Protein AF-A0A059P8I4-F1 (afdb_monomer)

Structure (mmCIF, N/CA/C/O backbone):
data_AF-A0A059P8I4-F1
#
_entry.id   AF-A0A059P8I4-F1
#
loop_
_atom_site.group_PDB
_atom_site.id
_atom_site.type_symbol
_atom_site.label_atom_id
_atom_site.label_alt_id
_atom_site.label_comp_id
_atom_site.label_asym_id
_atom_site.label_entity_id
_atom_site.label_seq_id
_atom_site.pdbx_PDB_ins_code
_atom_site.Cartn_x
_atom_site.Cartn_y
_atom_site.Cartn_z
_atom_site.occupancy
_atom_site.B_iso_or_equiv
_atom_site.auth_seq_id
_atom_site.auth_comp_id
_atom_site.auth_asym_id
_atom_site.auth_atom_id
_atom_site.pdbx_PDB_model_num
ATOM 1 N N . ASP A 1 1 ? 6.503 19.124 -7.456 1.00 63.97 1 ASP A N 1
ATOM 2 C CA . ASP A 1 1 ? 6.530 17.749 -6.922 1.00 63.97 1 ASP A CA 1
ATOM 3 C C . ASP A 1 1 ? 6.305 16.752 -8.038 1.00 63.97 1 ASP A C 1
ATOM 5 O O . ASP A 1 1 ? 5.734 17.137 -9.050 1.00 63.97 1 ASP A O 1
ATOM 9 N N . ALA A 1 2 ? 6.814 15.525 -7.897 1.00 81.06 2 ALA A N 1
ATOM 10 C CA . ALA A 1 2 ? 6.615 14.475 -8.901 1.00 81.06 2 ALA A CA 1
ATOM 11 C C . ALA A 1 2 ? 5.160 13.965 -8.890 1.00 81.06 2 ALA A C 1
ATOM 13 O O . ALA A 1 2 ? 4.566 13.782 -9.942 1.00 81.06 2 ALA A O 1
ATOM 14 N N . THR A 1 3 ? 4.574 13.836 -7.697 1.00 91.50 3 THR A N 1
ATOM 15 C CA . THR A 1 3 ? 3.146 13.574 -7.464 1.00 91.50 3 THR A CA 1
ATOM 16 C C . THR A 1 3 ? 2.628 14.673 -6.545 1.00 91.50 3 THR A C 1
ATOM 18 O O . THR A 1 3 ? 3.209 14.904 -5.480 1.00 91.50 3 THR A O 1
ATOM 21 N N . GLU A 1 4 ? 1.559 15.367 -6.931 1.00 93.88 4 GLU A N 1
ATOM 22 C CA . GLU A 1 4 ? 0.970 16.413 -6.089 1.00 93.88 4 GLU A CA 1
ATOM 23 C C . GLU A 1 4 ? 0.456 15.802 -4.774 1.00 93.88 4 GLU A C 1
ATOM 25 O O . GLU A 1 4 ? -0.222 14.779 -4.782 1.00 93.88 4 GLU A O 1
ATOM 30 N N . GLY A 1 5 ? 0.798 16.401 -3.630 1.00 92.00 5 GLY A N 1
ATOM 31 C CA . GLY A 1 5 ? 0.306 15.975 -2.312 1.00 92.00 5 GLY A CA 1
ATOM 32 C C . GLY A 1 5 ? 1.037 14.794 -1.654 1.00 92.00 5 GLY A C 1
ATOM 33 O O . GLY A 1 5 ? 0.846 14.585 -0.459 1.00 92.00 5 GLY A O 1
ATOM 34 N N . LEU A 1 6 ? 1.907 14.070 -2.370 1.00 88.50 6 LEU A N 1
ATOM 35 C CA . LEU A 1 6 ? 2.657 12.920 -1.832 1.00 88.50 6 LEU A CA 1
ATOM 36 C C . LEU A 1 6 ? 3.931 13.328 -1.065 1.00 88.50 6 LEU A C 1
ATOM 38 O O . LEU A 1 6 ? 4.325 12.680 -0.097 1.00 88.50 6 LEU A O 1
ATOM 42 N N . GLY A 1 7 ? 4.591 14.403 -1.503 1.00 86.94 7 GLY A N 1
ATOM 43 C CA . GLY A 1 7 ? 5.859 14.882 -0.948 1.00 86.94 7 GLY A CA 1
ATOM 44 C C . GLY A 1 7 ? 6.818 15.392 -2.024 1.00 86.94 7 GLY A C 1
ATOM 45 O O . GLY A 1 7 ? 6.519 15.368 -3.218 1.00 86.94 7 GLY A O 1
ATOM 46 N N . ASN A 1 8 ? 8.001 15.845 -1.608 1.00 83.00 8 ASN A N 1
ATOM 47 C CA . ASN A 1 8 ? 8.949 16.527 -2.501 1.00 83.00 8 ASN A CA 1
ATOM 48 C C . ASN A 1 8 ? 10.009 15.599 -3.138 1.00 83.00 8 ASN A C 1
ATOM 50 O O . ASN A 1 8 ? 10.882 16.063 -3.875 1.00 83.00 8 ASN A O 1
ATOM 54 N N . GLY A 1 9 ? 9.990 14.300 -2.815 1.00 75.31 9 GLY A N 1
ATOM 55 C CA . GLY A 1 9 ? 10.973 13.312 -3.288 1.00 75.31 9 GLY A CA 1
ATOM 56 C C . GLY A 1 9 ? 12.394 13.474 -2.720 1.00 75.31 9 GLY A C 1
ATOM 57 O O . GLY A 1 9 ? 13.294 12.737 -3.109 1.00 75.31 9 GLY A O 1
ATOM 58 N N . LYS A 1 10 ? 12.611 14.418 -1.798 1.00 77.31 10 LYS A N 1
ATOM 59 C CA . LYS A 1 10 ? 13.883 14.697 -1.102 1.00 77.31 10 LYS A CA 1
ATOM 60 C C . LYS A 1 10 ? 13.824 14.377 0.395 1.00 77.31 10 LYS A C 1
ATOM 62 O O . LYS A 1 10 ? 14.698 14.798 1.146 1.00 77.31 10 LYS A O 1
ATOM 67 N N . GLY A 1 11 ? 12.800 13.638 0.816 1.00 75.69 11 GLY A N 1
ATOM 68 C CA . GLY A 1 11 ? 12.596 13.218 2.200 1.00 75.69 11 GLY A CA 1
ATOM 69 C C . GLY A 1 11 ? 11.517 13.993 2.954 1.00 75.69 11 GLY A C 1
ATOM 70 O O . GLY A 1 11 ? 11.186 13.581 4.056 1.00 75.69 11 GLY A O 1
ATOM 71 N N . GLU A 1 12 ? 10.923 15.049 2.388 1.00 84.62 12 GLU A N 1
ATOM 72 C CA . GLU A 1 12 ? 9.742 15.677 3.000 1.00 84.62 12 GLU A CA 1
ATOM 73 C C . GLU A 1 12 ? 8.474 14.965 2.523 1.00 84.62 12 GLU A C 1
ATOM 75 O O . GLU A 1 12 ? 8.249 14.814 1.314 1.00 84.62 12 GLU A O 1
ATOM 80 N N . LEU A 1 13 ? 7.654 14.533 3.482 1.00 86.81 13 LEU A N 1
ATOM 81 C CA . LEU A 1 13 ? 6.382 13.864 3.231 1.00 86.81 13 LEU A CA 1
ATOM 82 C C . LEU A 1 13 ? 5.256 14.866 2.983 1.00 86.81 13 LEU A C 1
ATOM 84 O O . LEU A 1 13 ? 5.231 15.967 3.536 1.00 86.81 13 LEU A O 1
ATOM 88 N N . GLY A 1 14 ? 4.294 14.442 2.168 1.00 88.31 14 GLY A N 1
ATOM 89 C CA . GLY A 1 14 ? 2.976 15.052 2.111 1.00 88.31 14 GLY A CA 1
ATOM 90 C C . GLY A 1 14 ? 2.215 14.902 3.430 1.00 88.31 14 GLY A C 1
ATOM 91 O O . GLY A 1 14 ? 2.619 14.173 4.332 1.00 88.31 14 GLY A O 1
ATOM 92 N N . LYS A 1 15 ? 1.088 15.609 3.546 1.00 90.69 15 LYS A N 1
ATOM 93 C CA . LYS A 1 15 ? 0.271 15.618 4.774 1.00 90.69 15 LYS A CA 1
ATOM 94 C C . LYS A 1 15 ? -0.693 14.435 4.887 1.00 90.69 15 LYS A C 1
ATOM 96 O O . LYS A 1 15 ? -1.180 14.171 5.977 1.00 90.69 15 LYS A O 1
ATOM 101 N N . ASN A 1 16 ? -0.987 13.777 3.768 1.00 95.19 16 ASN A N 1
ATOM 102 C CA . ASN A 1 16 ? -2.115 12.848 3.652 1.00 95.19 16 ASN A CA 1
ATOM 103 C C . ASN A 1 16 ? -1.685 11.372 3.624 1.00 95.19 16 ASN A C 1
ATOM 105 O O . ASN A 1 16 ? -2.536 10.493 3.659 1.00 95.19 16 ASN A O 1
ATOM 109 N N . THR A 1 17 ? -0.384 11.092 3.530 1.00 95.62 17 THR A N 1
ATOM 110 C CA . THR A 1 17 ? 0.186 9.741 3.400 1.00 95.62 17 THR A CA 1
ATOM 111 C C . THR A 1 17 ? 1.369 9.579 4.341 1.00 95.62 17 THR A C 1
ATOM 113 O O . THR A 1 17 ? 2.019 10.556 4.719 1.00 95.62 17 THR A O 1
ATOM 116 N N . VAL A 1 18 ? 1.698 8.336 4.677 1.00 96.19 18 VAL A N 1
ATOM 117 C CA . VAL A 1 18 ? 2.890 8.000 5.462 1.00 96.19 18 VAL A CA 1
ATOM 118 C C . VAL A 1 18 ? 3.966 7.364 4.581 1.00 96.19 18 VAL A C 1
ATOM 120 O O . VAL A 1 18 ? 3.790 7.187 3.383 1.00 96.19 18 VAL A O 1
ATOM 123 N N . SER A 1 19 ? 5.131 7.069 5.154 1.00 95.19 19 SER A N 1
ATOM 124 C CA . SER A 1 19 ? 6.242 6.429 4.447 1.00 95.19 19 SER A CA 1
ATOM 125 C C . SER A 1 19 ? 7.052 5.583 5.419 1.00 95.19 19 SER A C 1
ATOM 127 O O . SER A 1 19 ? 7.028 5.819 6.623 1.00 95.19 19 SER A O 1
ATOM 129 N N . VAL A 1 20 ? 7.817 4.626 4.902 1.00 94.94 20 VAL A N 1
ATOM 130 C CA . VAL A 1 20 ? 8.785 3.837 5.684 1.00 94.94 20 VAL A CA 1
ATOM 131 C C . VAL A 1 20 ? 10.217 3.967 5.157 1.00 94.94 20 VAL A C 1
ATOM 133 O O . VAL A 1 20 ? 11.092 3.187 5.517 1.00 94.94 20 VAL A O 1
ATOM 136 N N . CYS A 1 21 ? 10.489 4.966 4.309 1.00 92.81 21 CYS A N 1
ATOM 137 C CA . CYS A 1 21 ? 11.809 5.158 3.695 1.00 92.81 21 CYS A CA 1
ATOM 138 C C . CYS A 1 21 ? 12.901 5.591 4.690 1.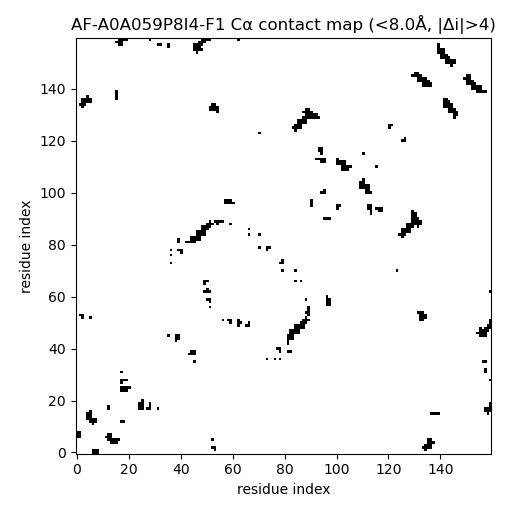00 92.81 21 CYS A C 1
ATOM 140 O O . CYS A 1 21 ? 14.088 5.465 4.393 1.00 92.81 21 CYS A O 1
ATOM 142 N N . THR A 1 22 ? 12.518 6.131 5.849 1.00 93.81 22 THR A N 1
ATOM 143 C CA . THR A 1 22 ? 13.430 6.536 6.927 1.00 93.81 22 THR A CA 1
ATOM 144 C C . THR A 1 22 ? 12.901 6.028 8.267 1.00 93.81 22 THR A C 1
ATOM 146 O O . THR A 1 22 ? 11.718 5.706 8.394 1.00 93.81 22 THR A O 1
ATOM 149 N N . ALA A 1 23 ? 13.766 5.975 9.283 1.00 94.62 23 ALA A N 1
ATOM 150 C CA . ALA A 1 23 ? 13.370 5.549 10.625 1.00 94.62 23 ALA A CA 1
ATOM 151 C C . ALA A 1 23 ? 12.274 6.452 11.218 1.00 94.62 23 ALA A C 1
ATOM 153 O O . ALA A 1 23 ? 11.284 5.945 11.742 1.00 94.62 23 ALA A O 1
ATOM 154 N N . ASP A 1 24 ? 12.408 7.773 11.073 1.00 95.06 24 ASP A N 1
ATOM 155 C CA . ASP A 1 24 ? 11.419 8.730 11.579 1.00 95.06 24 ASP A CA 1
ATOM 156 C C . ASP A 1 24 ? 10.071 8.574 10.867 1.00 95.06 24 ASP A C 1
ATOM 158 O O . ASP A 1 24 ? 9.019 8.586 11.510 1.00 95.06 24 ASP A O 1
ATOM 162 N N . HIS A 1 25 ? 10.091 8.344 9.549 1.00 95.19 25 HIS A N 1
ATOM 163 C CA . HIS A 1 25 ? 8.867 8.081 8.797 1.00 95.19 25 HIS A CA 1
ATOM 164 C C . HIS A 1 25 ? 8.207 6.776 9.250 1.00 95.19 25 HIS A C 1
ATOM 166 O O . HIS A 1 25 ? 6.997 6.753 9.447 1.00 95.19 25 HIS A O 1
ATOM 172 N N . ALA A 1 26 ? 8.985 5.718 9.499 1.00 96.44 26 ALA A N 1
ATOM 173 C CA . ALA A 1 26 ? 8.454 4.445 9.977 1.00 96.44 26 ALA A CA 1
ATOM 174 C C . ALA A 1 26 ? 7.817 4.553 11.376 1.00 96.44 26 ALA A C 1
ATOM 176 O O . ALA A 1 26 ? 6.782 3.933 11.631 1.00 96.44 26 ALA A O 1
ATOM 177 N N . VAL A 1 27 ? 8.388 5.368 12.273 1.00 97.50 27 VAL A N 1
ATOM 178 C CA . VAL A 1 27 ? 7.777 5.665 13.580 1.00 97.50 27 VAL A CA 1
ATOM 179 C C . VAL A 1 27 ? 6.445 6.389 13.395 1.00 97.50 27 VAL A C 1
ATOM 181 O O . VAL A 1 27 ? 5.450 5.981 13.994 1.00 97.50 27 VAL A O 1
ATOM 184 N N . HIS A 1 28 ? 6.400 7.413 12.538 1.00 96.38 28 HIS A N 1
ATOM 185 C CA . HIS A 1 28 ? 5.164 8.129 12.215 1.00 96.38 28 HIS A CA 1
ATOM 186 C C . HIS A 1 28 ? 4.104 7.206 11.593 1.00 96.38 28 HIS A C 1
ATOM 188 O O . HIS A 1 28 ? 2.968 7.177 12.057 1.00 96.38 28 HIS A O 1
ATOM 194 N N . ALA A 1 29 ? 4.489 6.377 10.621 1.00 97.62 29 ALA A N 1
ATOM 195 C CA . ALA A 1 29 ? 3.604 5.411 9.978 1.00 97.62 29 ALA A CA 1
ATOM 196 C C . ALA A 1 29 ? 2.982 4.435 10.986 1.00 97.62 29 ALA A C 1
ATOM 198 O O . ALA A 1 29 ? 1.792 4.144 10.911 1.00 97.62 29 ALA A O 1
ATOM 199 N N . ASN A 1 30 ? 3.760 3.964 11.966 1.00 98.00 30 ASN A N 1
ATOM 200 C CA . ASN A 1 30 ? 3.225 3.118 13.029 1.00 98.00 30 ASN A CA 1
ATOM 201 C C . ASN A 1 30 ? 2.216 3.870 13.913 1.00 98.00 30 ASN A C 1
ATOM 203 O O . ASN A 1 30 ? 1.176 3.310 14.242 1.00 98.00 30 ASN A O 1
ATOM 207 N N . LEU A 1 31 ? 2.488 5.127 14.283 1.00 98.00 31 LEU A N 1
ATOM 208 C CA . LEU A 1 31 ? 1.556 5.930 15.086 1.00 98.00 31 LEU A CA 1
ATOM 209 C C . LEU A 1 31 ? 0.206 6.101 14.378 1.00 98.00 31 LEU A C 1
ATOM 211 O O . LEU A 1 31 ? -0.832 5.894 15.004 1.00 98.00 31 LEU A O 1
ATOM 215 N N . GLU A 1 32 ? 0.219 6.410 13.082 1.00 98.12 32 GLU A N 1
ATOM 216 C CA . GLU A 1 32 ? -0.995 6.511 12.266 1.00 98.12 32 GLU A CA 1
ATOM 217 C C . GLU A 1 32 ? -1.699 5.151 12.135 1.00 98.12 32 GLU A C 1
ATOM 219 O O . GLU A 1 32 ? -2.906 5.049 12.350 1.00 98.12 32 GLU A O 1
ATOM 224 N N . LEU A 1 33 ? -0.953 4.064 11.906 1.00 98.31 33 LEU A N 1
ATOM 225 C CA . LEU A 1 33 ? -1.521 2.715 11.809 1.00 98.31 33 LEU A CA 1
ATOM 226 C C . LEU A 1 33 ? -2.218 2.269 13.106 1.00 98.31 33 LEU A C 1
ATOM 228 O O . LEU A 1 33 ? -3.278 1.642 13.053 1.00 98.31 33 LEU A O 1
ATOM 232 N N . GLN A 1 34 ? -1.671 2.606 14.280 1.00 98.44 34 GLN A N 1
ATOM 233 C CA . GLN A 1 34 ? -2.329 2.292 15.554 1.00 98.44 34 GLN A CA 1
ATOM 234 C C . GLN A 1 34 ? -3.691 2.992 15.680 1.00 98.44 34 GLN A C 1
ATOM 236 O O . GLN A 1 34 ? -4.640 2.384 16.176 1.00 98.44 34 GLN A O 1
ATOM 241 N N . GLN A 1 35 ? -3.826 4.225 15.178 1.00 98.31 35 GLN A N 1
ATOM 242 C CA . GLN A 1 35 ? -5.105 4.946 15.188 1.00 98.31 35 GLN A CA 1
ATOM 243 C C . GLN A 1 35 ? -6.155 4.244 14.315 1.00 98.31 35 GLN A C 1
ATOM 245 O O . GLN A 1 35 ? -7.317 4.133 14.710 1.00 98.31 35 GLN A O 1
ATOM 250 N N . ILE A 1 36 ? -5.740 3.716 13.161 1.00 98.50 36 ILE A N 1
ATOM 251 C CA . ILE A 1 36 ? -6.590 2.915 12.266 1.00 98.50 36 ILE A CA 1
ATOM 252 C C . ILE A 1 36 ? -7.054 1.642 12.965 1.00 98.50 36 ILE A C 1
ATOM 254 O O . ILE A 1 36 ? -8.241 1.317 12.951 1.00 98.50 36 ILE A O 1
ATOM 258 N N . PHE A 1 37 ? -6.144 0.937 13.642 1.00 98.56 37 PHE A N 1
ATOM 259 C CA . PHE A 1 37 ? -6.503 -0.264 14.395 1.00 98.56 37 PHE A CA 1
ATOM 260 C C . PHE A 1 37 ? -7.457 0.051 15.548 1.00 98.56 37 PHE A C 1
ATOM 262 O O . PHE A 1 37 ? -8.365 -0.733 15.815 1.00 98.56 37 PHE A O 1
ATOM 269 N N . ASP A 1 38 ? -7.306 1.192 16.214 1.00 98.56 38 ASP A N 1
ATOM 270 C CA . ASP A 1 38 ? -8.218 1.602 17.281 1.00 98.56 38 ASP A CA 1
ATOM 271 C C . ASP A 1 38 ? -9.619 1.956 16.769 1.00 98.56 38 ASP A C 1
ATOM 273 O O . ASP A 1 38 ? -10.600 1.632 17.442 1.00 98.56 38 ASP A O 1
ATOM 277 N N . LYS A 1 39 ? -9.742 2.558 15.580 1.00 98.56 39 LYS A N 1
ATOM 278 C CA . LYS A 1 39 ? -11.036 2.739 14.896 1.00 98.56 39 LYS A CA 1
ATOM 279 C C . LYS A 1 39 ? -11.644 1.388 14.500 1.00 98.56 39 LYS A C 1
ATOM 281 O O . LYS A 1 39 ? -12.798 1.109 14.825 1.00 98.56 39 LYS A O 1
ATOM 286 N N . ALA A 1 40 ? -10.839 0.491 13.934 1.00 98.38 40 ALA A N 1
ATOM 287 C CA . ALA A 1 40 ? -11.271 -0.855 13.563 1.00 98.38 40 ALA A CA 1
ATOM 288 C C . ALA A 1 40 ? -11.786 -1.674 14.762 1.00 98.38 40 ALA A C 1
ATOM 290 O O . ALA A 1 40 ? -12.837 -2.308 14.671 1.00 98.38 40 ALA A O 1
ATOM 291 N N . LYS A 1 41 ? -11.124 -1.594 15.929 1.00 98.31 41 LYS A N 1
ATOM 292 C CA . LYS A 1 41 ? -11.595 -2.221 17.185 1.00 98.31 41 LYS A CA 1
ATOM 293 C C . LYS A 1 41 ? -12.951 -1.687 17.655 1.00 98.31 41 LYS A C 1
ATOM 295 O O . LYS A 1 41 ? -13.667 -2.397 18.357 1.00 98.31 41 LYS A O 1
ATOM 300 N N . LYS A 1 42 ? -13.305 -0.449 17.298 1.00 98.12 42 LYS A N 1
ATOM 301 C CA . LYS A 1 42 ? -14.604 0.168 17.622 1.00 98.12 42 LYS A CA 1
ATOM 302 C C . LYS A 1 42 ? -15.709 -0.211 16.632 1.00 98.12 42 LYS A C 1
ATOM 304 O O . LYS A 1 42 ? -16.846 0.214 16.814 1.00 98.12 42 LYS A O 1
ATOM 309 N N . GLY A 1 43 ? -15.402 -1.025 15.621 1.00 97.62 43 GLY A N 1
ATOM 310 C CA . GLY A 1 43 ? -16.359 -1.441 14.597 1.00 97.62 43 GLY A CA 1
ATOM 311 C C . GLY A 1 43 ? -16.428 -0.502 13.391 1.00 97.62 43 GLY A C 1
ATOM 312 O O . GLY A 1 43 ? -17.306 -0.671 12.549 1.00 97.62 43 GLY A O 1
ATOM 313 N N . GLU A 1 44 ? -15.511 0.460 13.271 1.00 98.38 44 GLU A N 1
ATOM 314 C CA . GLU A 1 44 ? -15.394 1.309 12.085 1.00 98.38 44 GLU A CA 1
ATOM 315 C C . GLU A 1 44 ? -14.527 0.587 11.046 1.00 98.38 44 GLU A C 1
ATOM 317 O O . GLU A 1 44 ? -13.342 0.361 11.274 1.00 98.38 44 GLU A O 1
ATOM 322 N N . ARG A 1 45 ? -15.106 0.181 9.910 1.00 98.38 45 ARG A N 1
ATOM 323 C CA . ARG A 1 45 ? -14.338 -0.431 8.812 1.00 98.38 45 ARG A CA 1
ATOM 324 C C . ARG A 1 45 ? -13.363 0.596 8.241 1.00 98.38 45 ARG A C 1
ATOM 326 O O . ARG A 1 45 ? -13.739 1.756 8.112 1.00 98.38 45 ARG A O 1
ATOM 333 N N . GLN A 1 46 ? -12.130 0.189 7.956 1.00 98.69 46 GLN A N 1
ATOM 334 C CA . GLN A 1 46 ? -11.068 1.087 7.495 1.00 98.69 46 GLN A CA 1
ATOM 335 C C . GLN A 1 46 ? -10.499 0.623 6.155 1.00 98.69 46 GLN A C 1
ATOM 337 O O . GLN A 1 46 ? -10.309 -0.576 5.942 1.00 98.69 46 GLN A O 1
ATOM 342 N N . LYS A 1 47 ? -10.180 1.574 5.279 1.00 98.69 47 LYS A N 1
ATOM 343 C CA . LYS A 1 47 ? -9.543 1.344 3.979 1.00 98.69 47 LYS A CA 1
ATOM 344 C C . LYS A 1 47 ? -8.038 1.589 4.077 1.00 98.69 47 LYS A C 1
ATOM 346 O O . LYS A 1 47 ? -7.603 2.683 4.435 1.00 98.69 47 LYS A O 1
ATOM 351 N N . ILE A 1 48 ? -7.244 0.578 3.742 1.00 98.69 48 ILE A N 1
ATOM 352 C CA . ILE A 1 48 ? -5.781 0.635 3.735 1.00 98.69 48 ILE A CA 1
ATOM 353 C C . ILE A 1 48 ? -5.294 0.510 2.299 1.00 98.69 48 ILE A C 1
ATOM 355 O O . ILE A 1 48 ? -5.569 -0.489 1.636 1.00 98.69 48 ILE A O 1
ATOM 359 N N . LEU A 1 49 ? -4.516 1.489 1.853 1.00 98.69 49 LEU A N 1
ATOM 360 C CA . LEU A 1 49 ? -3.903 1.501 0.533 1.00 98.69 49 LEU A CA 1
ATOM 361 C C . LEU A 1 49 ? -2.381 1.518 0.666 1.00 98.69 49 LEU A C 1
ATOM 363 O O . LEU A 1 49 ? -1.825 2.392 1.317 1.00 98.69 49 LEU A O 1
ATOM 367 N N . VAL A 1 50 ? -1.685 0.556 0.070 1.00 98.38 50 VAL A N 1
ATOM 368 C CA . VAL A 1 50 ? -0.217 0.501 0.137 1.00 98.38 50 VAL A CA 1
ATOM 369 C C . VAL A 1 50 ? 0.373 0.292 -1.246 1.00 98.38 50 VAL A C 1
ATOM 371 O O . VAL A 1 50 ? -0.132 -0.531 -2.008 1.00 98.38 50 VAL A O 1
ATOM 374 N N . GLY A 1 51 ? 1.471 0.974 -1.565 1.00 96.69 51 GLY A N 1
ATOM 375 C CA . GLY A 1 51 ? 2.263 0.628 -2.739 1.00 96.69 51 GLY A CA 1
ATOM 376 C C . GLY A 1 51 ? 3.208 1.718 -3.223 1.00 96.69 51 GLY A C 1
ATOM 377 O O . GLY A 1 51 ? 4.075 2.165 -2.478 1.00 96.69 51 GLY A O 1
ATOM 378 N N . THR A 1 52 ? 3.126 2.089 -4.504 1.00 94.38 52 THR A N 1
ATOM 379 C CA . THR A 1 52 ? 4.029 3.084 -5.109 1.00 94.38 52 THR A CA 1
ATOM 380 C C . THR A 1 52 ? 3.299 4.363 -5.501 1.00 94.38 52 THR A C 1
ATOM 382 O O . THR A 1 52 ? 2.402 4.339 -6.341 1.00 94.38 52 THR A O 1
ATOM 385 N N . GLY A 1 53 ? 3.747 5.502 -4.970 1.00 90.81 53 GLY A N 1
ATOM 386 C CA . GLY A 1 53 ? 3.096 6.798 -5.190 1.00 90.81 53 GLY A CA 1
ATOM 387 C C . GLY A 1 53 ? 3.472 7.556 -6.476 1.00 90.81 53 GLY A C 1
ATOM 388 O O . GLY A 1 53 ? 2.924 8.624 -6.721 1.00 90.81 53 GLY A O 1
ATOM 389 N N . HIS A 1 54 ? 4.394 7.063 -7.309 1.00 93.69 54 HIS A N 1
ATOM 390 C CA . HIS A 1 54 ? 4.694 7.639 -8.631 1.00 93.69 54 HIS A CA 1
ATOM 391 C C . HIS A 1 54 ? 5.076 6.532 -9.620 1.00 93.69 54 HIS A C 1
ATOM 393 O O . HIS A 1 54 ? 5.724 5.557 -9.244 1.00 93.69 54 HIS A O 1
ATOM 399 N N . GLY A 1 55 ? 4.803 6.726 -10.913 1.00 92.38 55 GLY A N 1
ATOM 400 C CA . GLY A 1 55 ? 5.141 5.778 -11.983 1.00 92.38 55 GLY A CA 1
ATOM 401 C C . GLY A 1 55 ? 6.643 5.507 -12.178 1.00 92.38 55 GLY A C 1
ATOM 402 O O . GLY A 1 55 ? 7.010 4.606 -12.921 1.00 92.38 55 GLY A O 1
ATOM 403 N N . MET A 1 56 ? 7.517 6.244 -11.484 1.00 91.12 56 MET A N 1
ATOM 404 C CA . MET A 1 56 ? 8.983 6.114 -11.550 1.00 91.12 56 MET A CA 1
ATOM 405 C C . MET A 1 56 ? 9.573 5.550 -10.249 1.00 91.12 56 MET A C 1
ATOM 407 O O . MET A 1 56 ? 10.790 5.533 -10.082 1.00 91.12 56 MET A O 1
ATOM 411 N N . CYS A 1 57 ? 8.735 5.123 -9.301 1.00 91.31 57 CYS A N 1
ATOM 412 C CA . CYS A 1 57 ? 9.201 4.463 -8.090 1.00 91.31 57 CYS A CA 1
ATOM 413 C C . CYS A 1 57 ? 9.832 3.100 -8.420 1.00 91.31 57 CYS A C 1
ATOM 415 O O . CYS A 1 57 ? 9.337 2.360 -9.272 1.00 91.31 57 CYS A O 1
ATOM 417 N N . THR A 1 58 ? 10.913 2.766 -7.712 1.00 91.50 58 THR A N 1
ATOM 418 C CA . THR A 1 58 ? 11.739 1.571 -7.974 1.00 91.50 58 THR A CA 1
ATOM 419 C C . THR A 1 58 ? 11.896 0.644 -6.763 1.00 91.50 58 THR A C 1
ATOM 421 O O . THR A 1 58 ? 12.683 -0.294 -6.815 1.00 91.50 58 THR A O 1
ATOM 424 N N . CYS A 1 59 ? 11.216 0.924 -5.646 1.00 89.69 59 CYS A N 1
ATOM 425 C CA . CYS A 1 59 ? 11.367 0.187 -4.383 1.00 89.69 59 CYS A CA 1
ATOM 426 C C . CYS A 1 59 ? 10.077 -0.549 -3.978 1.00 89.69 59 CYS A C 1
ATOM 428 O O . CYS A 1 59 ? 9.599 -0.408 -2.854 1.00 89.69 59 CYS A O 1
ATOM 430 N N . GLN A 1 60 ? 9.520 -1.357 -4.880 1.00 94.69 60 GLN A N 1
ATOM 431 C CA . GLN A 1 60 ? 8.286 -2.124 -4.666 1.00 94.69 60 GLN A CA 1
ATOM 432 C C . GLN A 1 60 ? 8.420 -3.144 -3.526 1.00 94.69 60 GLN A C 1
ATOM 434 O O . GLN A 1 60 ? 7.457 -3.393 -2.808 1.00 94.69 60 GLN A O 1
ATOM 439 N N . GLY A 1 61 ? 9.615 -3.712 -3.325 1.00 93.38 61 GLY A N 1
ATOM 440 C CA . GLY A 1 61 ? 9.851 -4.748 -2.314 1.00 93.38 61 GLY A CA 1
ATOM 441 C C . GLY A 1 61 ? 9.546 -4.301 -0.879 1.00 93.38 61 GLY A C 1
ATOM 442 O O . GLY A 1 61 ? 8.945 -5.060 -0.125 1.00 93.38 61 GLY A O 1
ATOM 443 N N . ALA A 1 62 ? 9.890 -3.059 -0.518 1.00 93.19 62 ALA A N 1
ATOM 444 C CA . ALA A 1 62 ? 9.605 -2.523 0.815 1.00 93.19 62 ALA A CA 1
ATOM 445 C C . ALA A 1 62 ? 8.097 -2.344 1.047 1.00 93.19 62 ALA A C 1
ATOM 447 O O . ALA A 1 62 ? 7.589 -2.669 2.117 1.00 93.19 62 ALA A O 1
ATOM 448 N N . ALA A 1 63 ? 7.369 -1.875 0.030 1.00 96.00 63 ALA A N 1
ATOM 449 C CA . ALA A 1 63 ? 5.922 -1.729 0.116 1.00 96.00 63 ALA A CA 1
ATOM 450 C C . ALA A 1 63 ? 5.211 -3.094 0.140 1.00 96.00 63 ALA A C 1
ATOM 452 O O . ALA A 1 63 ? 4.273 -3.276 0.916 1.00 96.00 63 ALA A O 1
ATOM 453 N N . PHE A 1 64 ? 5.695 -4.068 -0.643 1.00 96.00 64 PHE A N 1
ATOM 454 C CA . PHE A 1 64 ? 5.231 -5.459 -0.606 1.00 96.00 64 PHE A CA 1
ATOM 455 C C . PHE A 1 64 ? 5.399 -6.065 0.793 1.00 96.00 64 PHE A C 1
ATOM 457 O O . PHE A 1 64 ? 4.466 -6.653 1.328 1.00 96.00 64 PHE A O 1
ATOM 464 N N . GLU A 1 65 ? 6.563 -5.901 1.423 1.00 95.69 65 GLU A N 1
ATOM 465 C CA . GLU A 1 65 ? 6.766 -6.384 2.791 1.00 95.69 65 GLU A CA 1
ATOM 466 C C . GLU A 1 65 ? 5.811 -5.682 3.768 1.00 95.69 65 GLU A C 1
ATOM 468 O O . GLU A 1 65 ? 5.159 -6.323 4.594 1.00 95.69 65 GLU A O 1
ATOM 473 N N . TYR A 1 66 ? 5.681 -4.360 3.644 1.00 97.44 66 TYR A N 1
ATOM 474 C CA . TYR A 1 66 ? 4.895 -3.558 4.570 1.00 97.44 66 TYR A CA 1
ATOM 475 C C . TYR A 1 66 ? 3.399 -3.887 4.545 1.00 97.44 66 TYR A C 1
ATOM 477 O O . TYR A 1 66 ? 2.799 -4.015 5.613 1.00 97.44 66 TYR A O 1
ATOM 485 N N . ILE A 1 67 ? 2.792 -4.087 3.368 1.00 98.06 67 ILE A N 1
ATOM 486 C CA . ILE A 1 67 ? 1.363 -4.434 3.284 1.00 98.06 67 ILE A CA 1
ATOM 487 C C . ILE A 1 67 ? 1.062 -5.767 3.987 1.00 98.06 67 ILE A C 1
ATOM 489 O O . ILE A 1 67 ? 0.050 -5.881 4.680 1.00 98.06 67 ILE A O 1
ATOM 493 N N . PHE A 1 68 ? 1.968 -6.748 3.909 1.00 97.50 68 PHE A N 1
ATOM 494 C CA . PHE A 1 68 ? 1.814 -8.019 4.624 1.00 97.50 68 PHE A CA 1
ATOM 495 C C . PHE A 1 68 ? 2.173 -7.932 6.107 1.00 97.50 68 PHE A C 1
ATOM 497 O O . PHE A 1 68 ? 1.586 -8.657 6.910 1.00 97.50 68 PHE A O 1
ATOM 504 N N . ASN A 1 69 ? 3.057 -7.017 6.504 1.00 97.44 69 ASN A N 1
ATOM 505 C CA . ASN A 1 69 ? 3.277 -6.713 7.917 1.00 97.44 69 ASN A CA 1
ATOM 506 C C . ASN A 1 69 ? 2.030 -6.078 8.552 1.00 97.44 69 ASN A C 1
ATOM 508 O O . ASN A 1 69 ? 1.635 -6.486 9.645 1.00 97.44 69 ASN A O 1
ATOM 512 N N . ILE A 1 70 ? 1.359 -5.151 7.857 1.00 98.06 70 ILE A N 1
ATOM 513 C CA . ILE A 1 70 ? 0.059 -4.611 8.288 1.00 98.06 70 ILE A CA 1
ATOM 514 C C . ILE A 1 70 ? -0.963 -5.741 8.418 1.00 98.06 70 ILE A C 1
ATOM 516 O O . ILE A 1 70 ? -1.636 -5.845 9.440 1.00 98.06 70 ILE A O 1
ATOM 520 N N . GLU A 1 71 ? -1.069 -6.599 7.402 1.00 97.62 71 GLU A N 1
ATOM 521 C CA . GLU A 1 71 ? -1.983 -7.746 7.385 1.00 97.62 71 GLU A CA 1
ATOM 522 C C . GLU A 1 71 ? -1.759 -8.671 8.591 1.00 97.62 71 GLU A C 1
ATOM 524 O O . GLU A 1 71 ? -2.707 -9.035 9.293 1.00 97.62 71 GLU A O 1
ATOM 529 N N . HIS A 1 72 ? -0.493 -8.993 8.867 1.00 97.81 72 HIS A N 1
ATOM 530 C CA . HIS A 1 72 ? -0.081 -9.827 9.987 1.00 97.81 72 HIS A CA 1
ATOM 531 C C . HIS A 1 72 ? -0.428 -9.192 11.338 1.00 97.81 72 HIS A C 1
ATOM 533 O O . HIS A 1 72 ? -1.066 -9.832 12.181 1.00 97.81 72 HIS A O 1
ATOM 539 N N . GLU A 1 73 ? -0.050 -7.930 11.550 1.00 98.25 73 GLU A N 1
ATOM 540 C CA . GLU A 1 73 ? -0.333 -7.232 12.805 1.00 98.25 73 GLU A CA 1
ATOM 541 C C . GLU A 1 73 ? -1.839 -6.990 12.991 1.00 98.25 73 GLU A C 1
ATOM 543 O O . GLU A 1 73 ? -2.340 -7.108 14.108 1.00 98.25 73 GLU A O 1
ATOM 548 N N . ALA A 1 74 ? -2.599 -6.773 11.914 1.00 98.12 74 ALA A N 1
ATOM 549 C CA . ALA A 1 74 ? -4.056 -6.675 11.966 1.00 98.12 74 ALA A CA 1
ATOM 550 C C . ALA A 1 74 ? -4.716 -7.991 12.404 1.00 98.12 74 ALA A C 1
ATOM 552 O O . ALA A 1 74 ? -5.669 -7.974 13.188 1.00 98.12 74 ALA A O 1
ATOM 553 N N . ARG A 1 75 ? -4.210 -9.146 11.941 1.00 97.88 75 ARG A N 1
ATOM 554 C CA . ARG A 1 75 ? -4.673 -10.466 12.411 1.00 97.88 75 ARG A CA 1
ATOM 555 C C . ARG A 1 75 ? -4.377 -10.661 13.888 1.00 97.88 75 ARG A C 1
ATOM 557 O O . ARG A 1 75 ? -5.255 -11.072 14.641 1.00 97.88 75 ARG A O 1
ATOM 564 N N . LYS A 1 76 ? -3.157 -10.338 14.307 1.00 98.12 76 LYS A N 1
ATOM 565 C CA . LYS A 1 76 ? -2.716 -10.433 15.703 1.00 98.12 76 LYS A CA 1
ATOM 566 C C . LYS A 1 76 ? -3.512 -9.510 16.630 1.00 98.12 76 LYS A C 1
ATOM 568 O O . LYS A 1 76 ? -3.816 -9.898 17.753 1.00 98.12 76 LYS A O 1
ATOM 573 N N . ALA A 1 77 ? -3.893 -8.328 16.150 1.00 97.75 77 ALA A N 1
ATOM 574 C CA . ALA A 1 77 ? -4.762 -7.391 16.856 1.00 97.75 77 ALA A CA 1
ATOM 575 C C . ALA A 1 77 ? -6.260 -7.753 16.782 1.00 97.75 77 ALA A C 1
ATOM 577 O O . ALA A 1 77 ? -7.069 -7.092 17.432 1.00 97.75 77 ALA A O 1
ATOM 578 N N . GLY A 1 78 ? -6.641 -8.780 16.011 1.00 98.06 78 GLY A N 1
ATOM 579 C CA . GLY A 1 78 ? -8.028 -9.228 15.863 1.00 98.06 78 GLY A CA 1
ATOM 580 C C . GLY A 1 78 ? -8.918 -8.298 15.032 1.00 98.06 78 GLY A C 1
ATOM 581 O O . GLY A 1 78 ? -10.135 -8.371 15.152 1.00 98.06 78 GLY A O 1
ATOM 582 N N . VAL A 1 79 ? -8.335 -7.423 14.204 1.00 98.38 79 VAL A N 1
ATOM 583 C CA . VAL A 1 79 ? -9.067 -6.412 13.414 1.00 98.38 79 VAL A CA 1
ATOM 584 C C . VAL A 1 79 ? -9.020 -6.641 11.907 1.00 98.38 79 VAL A C 1
ATOM 586 O O . VAL A 1 79 ? -9.614 -5.868 11.166 1.00 98.38 79 VAL A O 1
ATOM 589 N N . ARG A 1 80 ? -8.340 -7.688 11.422 1.00 98.12 80 ARG A N 1
ATOM 590 C CA . ARG A 1 80 ? -8.142 -7.933 9.979 1.00 98.12 80 ARG A CA 1
ATOM 591 C C . ARG A 1 80 ? -9.436 -7.887 9.157 1.00 98.12 80 ARG A C 1
ATOM 593 O O . ARG A 1 80 ? -9.410 -7.344 8.057 1.00 98.12 80 ARG A O 1
ATOM 600 N N . ASP A 1 81 ? -10.539 -8.415 9.682 1.00 97.69 81 ASP A N 1
ATOM 601 C CA . ASP A 1 81 ? -11.834 -8.471 8.980 1.00 97.69 81 ASP A CA 1
ATOM 602 C C . ASP A 1 81 ? -12.534 -7.101 8.870 1.00 97.69 81 ASP A C 1
ATOM 604 O O . ASP A 1 81 ? -13.498 -6.940 8.118 1.00 97.69 81 ASP A O 1
ATOM 608 N N . MET A 1 82 ? -12.040 -6.102 9.608 1.00 98.38 82 MET A N 1
ATOM 609 C CA . MET A 1 82 ? -12.482 -4.707 9.561 1.00 98.38 82 MET A CA 1
ATOM 610 C C . MET A 1 82 ? -11.626 -3.847 8.622 1.00 98.38 82 MET A C 1
ATOM 612 O O . MET A 1 82 ? -11.863 -2.643 8.541 1.00 98.38 82 MET A O 1
ATOM 616 N N . LEU A 1 83 ? -10.637 -4.432 7.939 1.00 98.56 83 LEU A N 1
ATOM 617 C CA . LEU A 1 83 ? -9.719 -3.713 7.058 1.00 98.56 83 LEU A CA 1
ATOM 618 C C . LEU A 1 83 ? -9.902 -4.151 5.603 1.00 98.56 83 LEU A C 1
ATOM 620 O O . LEU A 1 83 ? -9.687 -5.320 5.263 1.00 98.56 83 LEU A O 1
ATOM 624 N N . ASP A 1 84 ? -10.221 -3.192 4.742 1.00 98.50 84 ASP A N 1
ATOM 625 C CA . ASP A 1 84 ? -10.177 -3.358 3.293 1.00 98.50 84 ASP A CA 1
ATOM 626 C C . ASP A 1 84 ? -8.761 -2.976 2.835 1.00 98.50 84 ASP A C 1
ATOM 628 O O . ASP A 1 84 ? -8.414 -1.798 2.782 1.00 98.50 84 ASP A O 1
ATOM 632 N N . ILE A 1 85 ? -7.908 -3.977 2.595 1.00 98.56 85 ILE A N 1
ATOM 633 C CA . ILE A 1 85 ? -6.488 -3.780 2.266 1.00 98.56 85 ILE A CA 1
ATOM 634 C C . ILE A 1 85 ? -6.296 -3.916 0.757 1.00 98.56 85 ILE A C 1
ATOM 636 O O . ILE A 1 85 ? -6.626 -4.955 0.178 1.00 98.56 85 ILE A O 1
ATOM 640 N N . LYS A 1 86 ? -5.715 -2.889 0.138 1.00 98.69 86 LYS A N 1
ATOM 641 C CA . LYS A 1 86 ? -5.482 -2.818 -1.301 1.00 98.69 86 LYS A CA 1
ATOM 642 C C . LYS A 1 86 ? -4.053 -2.395 -1.622 1.00 98.69 86 LYS A C 1
ATOM 644 O O . LYS A 1 86 ? -3.466 -1.534 -0.970 1.00 98.69 86 LYS A O 1
ATOM 649 N N . TRP A 1 87 ? -3.510 -3.010 -2.659 1.00 98.50 87 TRP A N 1
ATOM 650 C CA . TRP A 1 87 ? -2.222 -2.691 -3.252 1.00 98.50 87 TRP A CA 1
ATOM 651 C C . TRP A 1 87 ? -2.383 -1.799 -4.474 1.00 98.50 87 TRP A C 1
ATOM 653 O O . TRP A 1 87 ? -3.272 -2.036 -5.288 1.00 98.50 87 TRP A O 1
ATOM 663 N N . ILE A 1 88 ? -1.502 -0.820 -4.651 1.00 98.31 88 ILE A N 1
ATOM 664 C CA . ILE A 1 88 ? -1.442 -0.018 -5.877 1.00 98.31 88 ILE A CA 1
ATOM 665 C C . ILE A 1 88 ? -0.005 0.151 -6.350 1.00 98.31 88 ILE A C 1
ATOM 667 O O . ILE A 1 88 ? 0.852 0.622 -5.611 1.00 98.31 88 ILE A O 1
ATOM 671 N N . SER A 1 89 ? 0.286 -0.222 -7.593 1.00 97.75 89 SER A N 1
ATOM 672 C CA . SER A 1 89 ? 1.667 -0.249 -8.067 1.00 97.75 89 SER A CA 1
ATOM 673 C C . SER A 1 89 ? 1.814 0.122 -9.533 1.00 97.75 89 SER A C 1
ATOM 675 O O . SER A 1 89 ? 0.951 -0.179 -10.359 1.00 97.75 89 SER A O 1
ATOM 677 N N . ASN A 1 90 ? 2.956 0.727 -9.860 1.00 96.25 90 ASN A N 1
ATOM 678 C CA . ASN A 1 90 ? 3.387 1.001 -11.230 1.00 96.25 90 ASN A CA 1
ATOM 679 C C . ASN A 1 90 ? 3.903 -0.246 -11.972 1.00 96.25 90 ASN A C 1
ATOM 681 O O . ASN A 1 90 ? 4.280 -0.155 -13.138 1.00 96.25 90 ASN A O 1
ATOM 685 N N . GLU A 1 91 ? 3.931 -1.403 -11.309 1.00 96.56 91 GLU A N 1
ATOM 686 C CA . GLU A 1 91 ? 4.304 -2.687 -11.901 1.00 96.56 91 GLU A CA 1
ATOM 687 C C . GLU A 1 91 ? 3.441 -3.047 -13.119 1.00 96.56 91 GLU A C 1
ATOM 689 O O . GLU A 1 91 ? 2.216 -2.929 -13.085 1.00 96.56 91 GLU A O 1
ATOM 694 N N . ALA A 1 92 ? 4.070 -3.577 -14.173 1.00 94.31 92 ALA A N 1
ATOM 695 C CA . ALA A 1 92 ? 3.354 -4.037 -15.369 1.00 94.31 92 ALA A CA 1
ATOM 696 C C . ALA A 1 92 ? 2.489 -5.285 -15.103 1.00 94.31 92 ALA A C 1
ATOM 698 O O . ALA A 1 92 ? 1.489 -5.525 -15.779 1.00 94.31 92 ALA A O 1
ATOM 699 N N . PHE A 1 93 ? 2.885 -6.098 -14.123 1.00 95.94 93 PHE A N 1
ATOM 700 C CA . PHE A 1 93 ? 2.118 -7.216 -13.586 1.00 95.94 93 PHE A CA 1
ATOM 701 C C . PHE A 1 93 ? 2.456 -7.393 -12.104 1.00 95.94 93 PHE A C 1
ATOM 703 O O . PHE A 1 93 ? 3.557 -7.064 -11.676 1.00 95.94 93 PHE A O 1
ATOM 710 N N . LEU A 1 94 ? 1.532 -7.942 -11.316 1.00 96.88 94 LEU A N 1
ATOM 711 C CA . LEU A 1 94 ? 1.753 -8.152 -9.885 1.00 96.88 94 LEU A CA 1
ATOM 712 C C . LEU A 1 94 ? 2.977 -9.055 -9.637 1.00 96.88 94 LEU A C 1
ATOM 714 O O . LEU A 1 94 ? 3.029 -10.170 -10.156 1.00 96.88 94 LEU A O 1
ATOM 718 N N . GLY A 1 95 ? 3.948 -8.594 -8.844 1.00 95.38 95 GLY A N 1
ATOM 719 C CA . GLY A 1 95 ? 5.187 -9.330 -8.573 1.00 95.38 95 GLY A CA 1
ATOM 720 C C . GLY A 1 95 ? 6.291 -9.114 -9.615 1.00 95.38 95 GLY A C 1
ATOM 721 O O . GLY A 1 95 ? 7.232 -9.910 -9.685 1.00 95.38 95 GLY A O 1
ATOM 722 N N . ASP A 1 96 ? 6.187 -8.074 -10.440 1.00 94.19 96 ASP A N 1
ATOM 723 C CA . ASP A 1 96 ? 7.273 -7.570 -11.289 1.00 94.19 96 ASP A CA 1
ATOM 724 C C . ASP A 1 96 ? 8.421 -6.989 -10.440 1.00 94.19 96 ASP A C 1
ATOM 726 O O . ASP A 1 96 ? 9.601 -7.161 -10.763 1.00 94.19 96 ASP A O 1
ATOM 730 N N . PHE A 1 97 ? 8.077 -6.355 -9.315 1.00 91.62 97 PHE A N 1
ATOM 731 C CA . PHE A 1 97 ? 8.993 -5.733 -8.356 1.00 91.62 97 PHE A CA 1
ATOM 732 C C . PHE A 1 97 ? 9.993 -4.736 -8.975 1.00 91.62 97 PHE A C 1
ATOM 734 O O . PHE A 1 97 ? 11.064 -4.512 -8.413 1.00 91.62 97 PHE A O 1
ATOM 741 N N . GLY A 1 98 ? 9.668 -4.161 -10.140 1.00 88.44 98 GLY A N 1
ATOM 742 C CA . GLY A 1 98 ? 10.544 -3.246 -10.876 1.00 88.44 98 GLY A CA 1
ATOM 743 C C . GLY A 1 98 ? 11.764 -3.912 -11.527 1.00 88.44 98 GLY A C 1
ATOM 744 O O . GLY A 1 98 ? 12.704 -3.216 -11.908 1.00 88.44 98 GLY A O 1
ATOM 745 N N . MET A 1 99 ? 11.781 -5.247 -11.640 1.00 90.94 99 MET A N 1
ATOM 746 C CA . MET A 1 99 ? 12.922 -6.021 -12.156 1.00 90.94 99 MET A CA 1
ATOM 747 C C . MET A 1 99 ? 12.559 -6.987 -13.297 1.00 90.94 99 MET A C 1
ATOM 749 O O . MET A 1 99 ? 13.406 -7.774 -13.718 1.00 90.94 99 MET A O 1
ATOM 753 N N . GLY A 1 100 ? 11.331 -6.950 -13.818 1.00 89.94 100 GLY A N 1
ATOM 754 C CA . GLY A 1 100 ? 10.840 -7.903 -14.819 1.00 89.94 100 GLY A CA 1
ATOM 755 C C . GLY A 1 100 ? 10.347 -9.221 -14.214 1.00 89.94 100 GLY A C 1
ATOM 756 O O . GLY A 1 100 ? 10.196 -10.211 -14.934 1.00 89.94 100 GLY A O 1
ATOM 757 N N . GLY A 1 101 ? 10.115 -9.259 -12.899 1.00 92.25 101 GLY A N 1
ATOM 758 C CA . GLY A 1 101 ? 9.829 -10.472 -12.140 1.00 92.25 101 GLY A CA 1
ATOM 759 C C . GLY A 1 101 ? 11.053 -11.362 -11.899 1.00 92.25 101 GLY A C 1
ATOM 760 O O . GLY A 1 101 ? 12.170 -11.102 -12.341 1.00 92.25 101 GLY A O 1
ATOM 761 N N . LEU A 1 102 ? 10.849 -12.440 -11.146 1.00 93.44 102 LEU A N 1
ATOM 762 C CA . LEU A 1 102 ? 11.912 -13.358 -10.738 1.00 93.44 102 LEU A CA 1
ATOM 763 C C . LEU A 1 102 ? 11.406 -14.800 -10.655 1.00 93.44 102 LEU A C 1
ATOM 765 O O . LEU A 1 102 ? 10.205 -15.050 -10.584 1.00 93.44 102 LEU A O 1
ATOM 769 N N . HIS A 1 103 ? 12.330 -15.761 -10.674 1.00 93.19 103 HIS A N 1
ATOM 770 C CA . HIS A 1 103 ? 12.026 -17.175 -10.457 1.00 93.19 103 HIS A CA 1
ATOM 771 C C . HIS A 1 103 ? 12.626 -17.628 -9.128 1.00 93.19 103 HIS A C 1
ATOM 773 O O . HIS A 1 103 ? 13.825 -17.483 -8.896 1.00 93.19 103 HIS A O 1
ATOM 779 N N . MET A 1 104 ? 11.792 -18.195 -8.263 1.00 91.25 104 MET A N 1
ATOM 780 C CA . MET A 1 104 ? 12.174 -18.695 -6.943 1.00 91.25 104 MET A CA 1
ATOM 781 C C . MET A 1 104 ? 12.057 -20.208 -6.900 1.00 91.25 104 MET A C 1
ATOM 783 O O . MET A 1 104 ? 11.188 -20.792 -7.544 1.00 91.25 104 MET A O 1
ATOM 787 N N . LYS A 1 105 ? 12.905 -20.859 -6.104 1.00 90.94 105 LYS A N 1
ATOM 788 C CA . LYS A 1 105 ? 12.791 -22.295 -5.858 1.00 90.94 105 LYS A CA 1
ATOM 789 C C . LYS A 1 105 ? 11.896 -22.537 -4.645 1.00 90.94 105 LYS A C 1
ATOM 791 O O . LYS A 1 105 ? 12.307 -22.266 -3.522 1.00 90.94 105 LYS A O 1
ATOM 796 N N . VAL A 1 106 ? 10.706 -23.088 -4.864 1.00 84.94 106 VAL A N 1
ATOM 797 C CA . VAL A 1 106 ? 9.735 -23.418 -3.809 1.00 84.94 106 VAL A CA 1
ATOM 798 C C . VAL A 1 106 ? 9.332 -24.880 -3.957 1.00 84.94 106 VAL A C 1
ATOM 800 O O . VAL A 1 106 ? 8.978 -25.327 -5.045 1.00 84.94 106 VAL A O 1
ATOM 803 N N . GLY A 1 107 ? 9.446 -25.663 -2.881 1.00 80.88 107 GLY A N 1
ATOM 804 C CA . GLY A 1 107 ? 9.030 -27.073 -2.888 1.00 80.88 107 GLY A CA 1
ATOM 805 C C . GLY A 1 107 ? 9.734 -27.951 -3.935 1.00 80.88 107 GLY A C 1
ATOM 806 O O . GLY A 1 107 ? 9.176 -28.953 -4.363 1.00 80.88 107 GLY A O 1
ATOM 807 N N . GLY A 1 108 ? 10.939 -27.569 -4.378 1.00 89.44 108 GLY A N 1
ATOM 808 C CA . GLY A 1 108 ? 11.700 -28.285 -5.410 1.00 89.44 108 GLY A CA 1
ATOM 809 C C . GLY A 1 108 ? 11.470 -27.807 -6.849 1.00 89.44 108 GLY A C 1
ATOM 810 O O . GLY A 1 108 ? 12.227 -28.215 -7.726 1.00 89.44 108 GLY A O 1
ATOM 811 N N . TYR A 1 109 ? 10.520 -26.898 -7.083 1.00 88.88 109 TYR A N 1
ATOM 812 C CA . TYR A 1 109 ? 10.171 -26.373 -8.407 1.00 88.88 109 TYR A CA 1
ATOM 813 C C . TYR A 1 109 ? 10.539 -24.894 -8.546 1.00 88.88 109 TYR A C 1
ATOM 815 O O . TYR A 1 109 ? 10.653 -24.179 -7.549 1.00 88.88 109 TYR A O 1
ATOM 823 N N . ALA A 1 110 ? 10.730 -24.436 -9.785 1.00 92.38 110 ALA A N 1
ATOM 824 C CA . ALA A 1 110 ? 10.856 -23.016 -10.095 1.00 92.38 110 ALA A CA 1
ATOM 825 C C . ALA A 1 110 ? 9.458 -22.391 -10.218 1.00 92.38 110 ALA A C 1
ATOM 827 O O . ALA A 1 110 ? 8.636 -22.861 -11.001 1.00 92.38 110 ALA A O 1
ATOM 828 N N . VAL A 1 111 ? 9.204 -21.337 -9.448 1.00 93.81 111 VAL A N 1
ATOM 829 C CA . VAL A 1 111 ? 7.938 -20.598 -9.392 1.00 93.81 111 VAL A CA 1
ATOM 830 C C . VAL A 1 111 ? 8.207 -19.149 -9.778 1.00 93.81 111 VAL A C 1
ATOM 832 O O . VAL A 1 111 ? 9.166 -18.552 -9.286 1.00 93.81 111 VAL A O 1
ATOM 835 N N . SER A 1 112 ? 7.385 -18.582 -10.660 1.00 95.69 112 SER A N 1
ATOM 836 C CA . SER A 1 112 ? 7.482 -17.164 -11.014 1.00 95.69 112 SER A CA 1
ATOM 837 C C . SER A 1 112 ? 6.973 -16.281 -9.872 1.00 95.69 112 SER A C 1
ATOM 839 O O . SER A 1 112 ? 6.025 -16.634 -9.167 1.00 95.69 112 SER A O 1
ATOM 841 N N . SER A 1 113 ? 7.569 -15.102 -9.705 1.00 95.19 113 SER A N 1
ATOM 842 C CA . SER A 1 113 ? 7.119 -14.099 -8.736 1.00 95.19 113 SER A CA 1
ATOM 843 C C . SER A 1 113 ? 5.684 -13.664 -8.969 1.00 95.19 113 SER A C 1
ATOM 845 O O . SER A 1 113 ? 4.978 -13.423 -7.999 1.00 95.19 113 SER A O 1
ATOM 847 N N . LYS A 1 114 ? 5.233 -13.655 -10.227 1.00 96.19 114 LYS A N 1
ATOM 848 C CA . LYS A 1 114 ? 3.835 -13.415 -10.575 1.00 96.19 114 LYS A CA 1
ATOM 849 C C . LYS A 1 114 ? 2.901 -14.422 -9.911 1.00 96.19 114 LYS A C 1
ATOM 851 O O . LYS A 1 114 ? 2.019 -14.031 -9.158 1.00 96.19 114 LYS A O 1
ATOM 856 N N . LEU A 1 115 ? 3.135 -15.718 -10.137 1.00 95.25 115 LEU A N 1
ATOM 857 C CA . LEU A 1 115 ? 2.296 -16.770 -9.559 1.00 95.25 115 LEU A CA 1
ATOM 858 C C . LEU A 1 115 ? 2.344 -16.736 -8.027 1.00 95.25 115 LEU A C 1
ATOM 860 O O . LEU A 1 115 ? 1.322 -16.912 -7.367 1.00 95.25 115 LEU A O 1
ATOM 864 N N . PHE A 1 116 ? 3.530 -16.499 -7.466 1.00 94.50 116 PHE A N 1
ATOM 865 C CA . PHE A 1 116 ? 3.713 -16.359 -6.027 1.00 94.50 116 PHE A CA 1
ATOM 866 C C . PHE A 1 116 ? 2.910 -15.181 -5.456 1.00 94.50 116 PHE A C 1
ATOM 868 O O . PHE A 1 116 ? 2.162 -15.369 -4.500 1.00 94.50 116 PHE A O 1
ATOM 875 N N . ALA A 1 117 ? 3.033 -13.991 -6.050 1.00 95.62 117 ALA A N 1
ATOM 876 C CA . ALA A 1 117 ? 2.355 -12.789 -5.585 1.00 95.62 117 ALA A CA 1
ATOM 877 C C . ALA A 1 117 ? 0.834 -12.906 -5.750 1.00 95.62 117 ALA A C 1
ATOM 879 O O . ALA A 1 117 ? 0.114 -12.717 -4.780 1.00 95.62 117 ALA A O 1
ATOM 880 N N . GLU A 1 118 ? 0.333 -13.320 -6.917 1.00 96.56 118 GLU A N 1
ATOM 881 C CA . GLU A 1 118 ? -1.110 -13.522 -7.138 1.00 96.56 118 GLU A CA 1
ATOM 882 C C . GLU A 1 118 ? -1.711 -14.509 -6.125 1.00 96.56 118 GLU A C 1
ATOM 884 O O . GLU A 1 118 ? -2.773 -14.247 -5.559 1.00 96.56 118 GLU A O 1
ATOM 889 N N . SER A 1 119 ? -1.003 -15.607 -5.833 1.00 95.50 119 SER A N 1
ATOM 890 C CA . SER A 1 119 ? -1.448 -16.590 -4.836 1.00 95.50 119 SER A CA 1
ATOM 891 C C . SER A 1 119 ? -1.481 -15.996 -3.428 1.00 95.50 119 SER A C 1
ATOM 893 O O . SER A 1 119 ? -2.467 -16.167 -2.715 1.00 95.50 119 SER A O 1
ATOM 895 N N . LEU A 1 120 ? -0.423 -15.283 -3.032 1.00 95.81 120 LEU A N 1
ATOM 896 C CA . LEU A 1 120 ? -0.312 -14.696 -1.699 1.00 95.81 120 LEU A CA 1
ATOM 897 C C . LEU A 1 120 ? -1.368 -13.608 -1.470 1.00 95.81 120 LEU A C 1
ATOM 899 O O . LEU A 1 120 ? -2.010 -13.589 -0.423 1.00 95.81 120 LEU A O 1
ATOM 903 N N . TYR A 1 121 ? -1.574 -12.722 -2.443 1.00 97.50 121 TYR A N 1
ATOM 904 C CA . TYR A 1 121 ? -2.557 -11.644 -2.343 1.00 97.50 121 TYR A CA 1
ATOM 905 C C . TYR A 1 121 ? -3.980 -12.207 -2.259 1.00 97.50 121 TYR A C 1
ATOM 907 O O . TYR A 1 121 ? -4.749 -11.793 -1.391 1.00 97.50 121 TYR A O 1
ATOM 915 N N . ALA A 1 122 ? -4.305 -13.211 -3.080 1.00 97.12 122 ALA A N 1
ATOM 916 C CA . ALA A 1 122 ? -5.597 -13.889 -3.027 1.00 97.12 122 ALA A CA 1
ATOM 9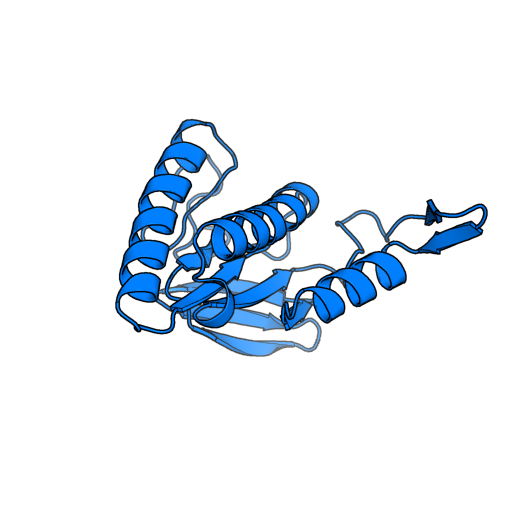17 C C . ALA A 1 122 ? -5.819 -14.629 -1.693 1.00 97.12 122 ALA A C 1
ATOM 919 O O . ALA A 1 122 ? -6.867 -14.462 -1.072 1.00 97.12 122 ALA A O 1
ATOM 920 N N . GLU A 1 123 ? -4.831 -15.395 -1.209 1.00 96.31 123 GLU A N 1
ATOM 921 C CA . GLU A 1 123 ? -4.897 -16.091 0.090 1.00 96.31 123 GLU A CA 1
ATOM 922 C C . GLU A 1 123 ? -5.138 -15.108 1.244 1.00 96.31 123 GLU A C 1
ATOM 924 O O . GLU A 1 123 ? -5.875 -15.393 2.190 1.00 96.31 123 GLU A O 1
ATOM 929 N N . ARG A 1 124 ? -4.517 -13.929 1.160 1.00 95.75 124 ARG A N 1
ATOM 930 C CA . ARG A 1 124 ? -4.553 -12.900 2.202 1.00 95.75 124 ARG A CA 1
ATOM 931 C C . ARG A 1 124 ? -5.691 -11.902 2.033 1.00 95.75 124 ARG A C 1
ATOM 933 O O . ARG A 1 124 ? -5.799 -10.999 2.864 1.00 95.75 124 ARG A O 1
ATOM 940 N N . ASN A 1 125 ? -6.547 -12.080 1.026 1.00 96.50 125 ASN A N 1
ATOM 941 C CA . ASN A 1 125 ? -7.647 -11.181 0.681 1.00 96.50 125 ASN A CA 1
ATOM 942 C C . ASN A 1 125 ? -7.187 -9.717 0.535 1.00 96.50 125 ASN A C 1
ATOM 944 O O . ASN A 1 125 ? -7.724 -8.814 1.182 1.00 96.50 125 ASN A O 1
ATOM 948 N N . VAL A 1 126 ? -6.124 -9.518 -0.243 1.00 98.12 126 VAL A N 1
ATOM 949 C CA . VAL A 1 126 ? -5.576 -8.209 -0.607 1.00 98.12 126 VAL A CA 1
ATOM 950 C C . VAL A 1 126 ? -5.916 -7.955 -2.068 1.00 98.12 126 VAL A C 1
ATOM 952 O O . VAL A 1 126 ? -5.486 -8.709 -2.937 1.00 98.12 126 VAL A O 1
ATOM 955 N N . GLU A 1 127 ? -6.685 -6.905 -2.341 1.00 97.88 127 GLU A N 1
ATOM 956 C CA . GLU A 1 127 ? -6.981 -6.472 -3.711 1.00 97.88 127 GLU A CA 1
ATOM 957 C C . GLU A 1 127 ? -5.789 -5.716 -4.307 1.00 97.88 127 GLU A C 1
ATOM 959 O O . GLU A 1 127 ? -4.926 -5.234 -3.573 1.00 97.88 127 GLU A O 1
ATOM 964 N N . TRP A 1 128 ? -5.717 -5.579 -5.633 1.00 98.12 128 TRP A N 1
ATOM 965 C CA . TRP A 1 128 ? -4.619 -4.851 -6.269 1.00 98.12 128 TRP A CA 1
ATOM 966 C C . TRP A 1 128 ? -5.028 -4.045 -7.500 1.00 98.12 128 TRP A C 1
ATOM 968 O O . TRP A 1 128 ? -5.898 -4.440 -8.273 1.00 98.12 128 TRP A O 1
ATOM 978 N N . ILE A 1 129 ? -4.309 -2.943 -7.704 1.00 98.12 129 ILE A N 1
ATOM 979 C CA . ILE A 1 129 ? -4.299 -2.098 -8.896 1.00 98.12 129 ILE A CA 1
ATOM 980 C C . ILE A 1 129 ? -2.859 -2.096 -9.427 1.00 98.12 129 ILE A C 1
ATOM 982 O O . ILE A 1 129 ? -1.917 -1.791 -8.696 1.00 98.12 129 ILE A O 1
ATOM 986 N N . ILE A 1 130 ? -2.679 -2.466 -10.692 1.00 97.44 130 ILE A N 1
ATOM 987 C CA . ILE A 1 130 ? -1.367 -2.564 -11.354 1.00 97.44 130 ILE A CA 1
ATOM 988 C C . ILE A 1 130 ? -1.312 -1.645 -12.571 1.00 97.44 130 ILE A C 1
ATOM 990 O O . ILE A 1 130 ? -2.348 -1.278 -13.123 1.00 97.44 130 ILE A O 1
ATOM 994 N N . GLY A 1 131 ? -0.102 -1.282 -12.991 1.00 96.81 131 GLY A N 1
ATOM 995 C CA . GLY A 1 131 ? 0.113 -0.315 -14.060 1.00 96.81 131 GLY A CA 1
ATOM 996 C C . GLY A 1 131 ? -0.366 1.091 -13.699 1.00 96.81 131 GLY A C 1
ATOM 997 O O . GLY A 1 131 ? -0.741 1.840 -14.594 1.00 96.81 131 GLY A O 1
ATOM 998 N N . ALA A 1 132 ? -0.396 1.432 -12.408 1.00 97.88 132 ALA A N 1
ATOM 999 C CA . ALA A 1 132 ? -0.923 2.697 -11.919 1.00 97.88 132 ALA A CA 1
ATOM 1000 C C . ALA A 1 132 ? 0.187 3.702 -11.600 1.00 97.88 132 ALA A C 1
ATOM 1002 O O . ALA A 1 132 ? 1.113 3.430 -10.833 1.00 97.88 132 ALA A O 1
ATOM 1003 N N . HIS A 1 133 ? 0.047 4.908 -12.140 1.00 96.88 133 HIS A N 1
ATOM 1004 C CA . HIS A 1 133 ? 0.787 6.090 -11.728 1.00 96.88 133 HIS A CA 1
ATOM 1005 C C . HIS A 1 133 ? -0.123 6.979 -10.884 1.00 96.88 133 HIS A C 1
ATOM 1007 O O . HIS A 1 133 ? -1.001 7.652 -11.416 1.00 96.88 133 HIS A O 1
ATOM 1013 N N . VAL A 1 134 ? 0.115 7.032 -9.572 1.00 97.44 134 VAL A N 1
ATOM 1014 C CA . VAL A 1 134 ? -0.537 8.034 -8.718 1.00 97.44 134 VAL A CA 1
ATOM 1015 C C . VAL A 1 134 ? -0.011 9.416 -9.097 1.00 97.44 134 VAL A C 1
ATOM 1017 O O . VAL A 1 134 ? 1.201 9.635 -9.082 1.00 97.44 134 VAL A O 1
ATOM 1020 N N .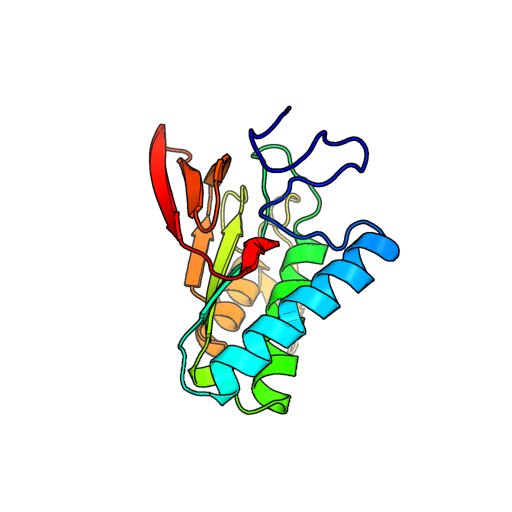 ASN A 1 135 ? -0.915 10.324 -9.461 1.00 96.06 135 ASN A N 1
ATOM 1021 C CA . ASN A 1 135 ? -0.587 11.668 -9.947 1.00 96.06 135 ASN A CA 1
ATOM 1022 C C . ASN A 1 135 ? -1.036 12.779 -8.978 1.00 96.06 135 ASN A C 1
ATOM 1024 O O . ASN A 1 135 ? -0.421 13.850 -8.957 1.00 96.06 135 ASN A O 1
ATOM 1028 N N . LYS A 1 136 ? -2.013 12.501 -8.102 1.00 97.00 136 LYS A N 1
ATOM 1029 C CA . LYS A 1 136 ? -2.460 13.4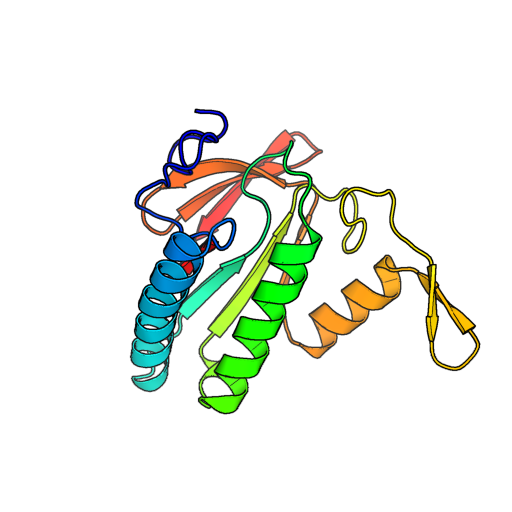15 -7.043 1.00 97.00 136 LYS A CA 1
ATOM 1030 C C . LYS A 1 136 ? -2.876 12.664 -5.779 1.00 97.00 136 LYS A C 1
ATOM 1032 O O . LYS A 1 136 ? -3.533 11.629 -5.852 1.00 97.00 136 LYS A O 1
ATOM 1037 N N . VAL A 1 137 ? -2.544 13.231 -4.625 1.00 97.44 137 VAL A N 1
ATOM 1038 C CA . VAL A 1 137 ? -2.971 12.777 -3.299 1.00 97.44 137 VAL A CA 1
ATOM 1039 C C . VAL A 1 137 ? -3.713 13.908 -2.591 1.00 97.44 137 VAL A C 1
ATOM 1041 O O . VAL A 1 137 ? -3.165 14.983 -2.342 1.00 97.44 137 VAL A O 1
ATOM 1044 N N . GLU A 1 138 ? -4.957 13.644 -2.223 1.00 96.62 138 GLU A N 1
ATOM 1045 C CA . GLU A 1 138 ? -5.823 14.518 -1.435 1.00 96.62 138 GLU A CA 1
ATOM 1046 C C . GLU A 1 138 ? -6.093 13.888 -0.061 1.00 96.62 138 GLU A C 1
ATOM 1048 O O . GLU A 1 138 ? -5.617 12.795 0.251 1.00 96.62 138 GLU A O 1
ATOM 1053 N N . GLU A 1 139 ? -6.823 14.595 0.798 1.00 96.81 139 GLU A N 1
ATOM 1054 C CA . GLU A 1 139 ? -7.242 14.044 2.086 1.00 96.81 139 GLU A CA 1
ATOM 1055 C C . GLU A 1 139 ? -8.183 12.850 1.853 1.00 96.81 139 GLU A C 1
ATOM 1057 O O . GLU A 1 139 ? -9.266 13.001 1.287 1.00 96.81 139 GLU A O 1
ATOM 1062 N N . GLY A 1 140 ? -7.733 11.653 2.243 1.00 97.38 140 GLY A N 1
ATOM 1063 C CA . GLY A 1 140 ? -8.495 10.405 2.144 1.00 97.38 140 GLY A CA 1
ATOM 1064 C C . GLY A 1 140 ? -8.710 9.860 0.727 1.00 97.38 140 GLY A C 1
ATOM 1065 O O . GLY A 1 140 ? -9.533 8.962 0.540 1.00 97.38 140 GLY A O 1
ATOM 1066 N N . LYS A 1 141 ? -8.016 10.392 -0.289 1.00 98.06 141 LYS A N 1
ATOM 1067 C CA . LYS A 1 141 ? -8.188 9.975 -1.689 1.00 98.06 141 LYS A CA 1
ATOM 1068 C C . LYS A 1 141 ? -6.918 10.139 -2.516 1.00 98.06 141 LYS A C 1
ATOM 1070 O O . LYS A 1 141 ? -6.218 11.142 -2.400 1.00 98.06 141 LYS A O 1
ATOM 1075 N N . ILE A 1 142 ? -6.656 9.186 -3.406 1.00 98.12 142 ILE A N 1
ATOM 1076 C CA . ILE A 1 142 ? -5.673 9.329 -4.482 1.00 98.12 142 ILE A CA 1
ATOM 1077 C C . ILE A 1 142 ? -6.335 9.351 -5.862 1.00 98.12 142 ILE A C 1
ATOM 1079 O O . ILE A 1 142 ? -7.399 8.764 -6.061 1.00 98.12 142 ILE A O 1
ATOM 1083 N N . HIS A 1 143 ? -5.644 9.964 -6.820 1.00 98.38 143 HIS A N 1
ATOM 1084 C CA . HIS A 1 143 ? -5.933 9.898 -8.251 1.00 98.38 143 HIS A CA 1
ATOM 1085 C C . HIS A 1 143 ? -4.777 9.204 -8.958 1.00 98.38 143 HIS A C 1
ATOM 1087 O O . HIS A 1 143 ? -3.607 9.483 -8.668 1.00 98.38 143 HIS A O 1
ATOM 1093 N N . TYR A 1 144 ? -5.093 8.307 -9.884 1.00 98.31 144 TYR A N 1
ATOM 1094 C CA . TYR A 1 144 ? -4.092 7.580 -10.651 1.00 98.31 144 TYR A CA 1
ATOM 1095 C C . TYR A 1 144 ? -4.462 7.466 -12.125 1.00 98.31 144 TYR A C 1
ATOM 1097 O O . TYR A 1 144 ? -5.632 7.476 -12.499 1.00 98.31 144 TYR A O 1
ATOM 1105 N N . GLU A 1 145 ? -3.435 7.343 -12.955 1.00 98.12 145 GLU A N 1
ATOM 1106 C CA . GLU A 1 145 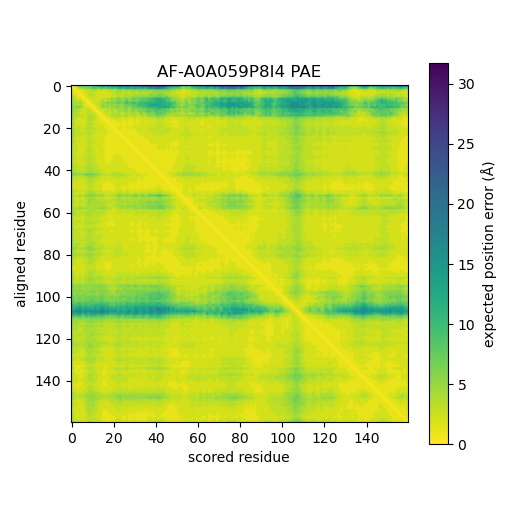? -3.534 7.032 -14.378 1.00 98.12 145 GLU A CA 1
ATOM 1107 C C . GLU A 1 145 ? -3.045 5.598 -14.605 1.00 98.12 145 GLU A C 1
ATOM 1109 O O . GLU A 1 145 ? -2.004 5.203 -14.071 1.00 98.12 145 GLU A O 1
ATOM 1114 N N . LEU A 1 146 ? -3.800 4.809 -15.366 1.00 97.81 146 LEU A N 1
ATOM 1115 C CA . LEU A 1 146 ? -3.424 3.456 -15.768 1.00 97.81 146 LEU A CA 1
ATOM 1116 C C . LEU A 1 146 ? -2.625 3.464 -17.078 1.00 97.81 146 LEU A C 1
ATOM 1118 O O . LEU A 1 146 ? -2.635 4.433 -17.831 1.00 97.81 146 LEU A O 1
ATOM 1122 N N . LEU A 1 147 ? -1.961 2.348 -17.395 1.00 94.19 147 LEU A N 1
ATOM 1123 C CA . LEU A 1 147 ? -1.167 2.202 -18.628 1.00 94.19 147 LEU A CA 1
ATOM 1124 C C . LEU A 1 147 ? -1.957 2.436 -19.929 1.00 94.19 147 LEU A C 1
ATOM 1126 O O . LEU A 1 147 ? -1.352 2.736 -20.957 1.00 94.19 147 LEU A O 1
ATOM 1130 N N . ASP A 1 148 ? -3.281 2.277 -19.910 1.00 95.12 148 ASP A N 1
ATOM 1131 C CA . ASP A 1 148 ? -4.161 2.557 -21.052 1.00 95.12 148 ASP A CA 1
ATOM 1132 C C . ASP A 1 148 ? -4.616 4.030 -21.132 1.00 95.12 148 ASP A C 1
ATOM 1134 O O . ASP A 1 148 ? -5.384 4.389 -22.026 1.00 95.12 148 ASP A O 1
ATOM 1138 N N . GLY A 1 149 ? -4.133 4.882 -20.221 1.00 96.25 149 GLY A N 1
ATOM 1139 C CA . GLY A 1 149 ? -4.475 6.299 -20.104 1.00 96.25 149 GLY A CA 1
ATOM 1140 C C . GLY A 1 149 ? -5.800 6.566 -19.388 1.00 96.25 149 GLY A C 1
ATOM 1141 O O . GLY A 1 149 ? -6.227 7.718 -19.298 1.00 96.25 149 GLY A O 1
ATOM 1142 N N . SER A 1 150 ? -6.490 5.530 -18.897 1.00 97.94 150 SER A N 1
ATOM 1143 C CA . SER A 1 150 ? -7.693 5.720 -18.090 1.00 97.94 150 SER A CA 1
ATOM 1144 C C . SER A 1 150 ? -7.342 6.250 -16.698 1.00 97.94 150 SER A C 1
ATOM 1146 O O . SER A 1 150 ? -6.323 5.899 -16.105 1.00 97.94 150 SER A O 1
ATOM 1148 N N . MET A 1 151 ? -8.203 7.127 -16.185 1.00 98.25 151 MET A N 1
ATOM 1149 C CA . MET A 1 151 ? -8.052 7.741 -14.868 1.00 98.25 151 MET A CA 1
ATOM 1150 C C . MET A 1 151 ? -8.935 7.016 -13.856 1.00 98.25 151 MET A C 1
ATOM 1152 O O . MET A 1 151 ? -10.082 6.680 -14.159 1.00 98.25 151 MET A O 1
ATOM 1156 N N . GLY A 1 152 ? -8.414 6.823 -12.650 1.00 97.94 152 GLY A N 1
ATOM 1157 C CA . GLY A 1 152 ? -9.133 6.233 -11.531 1.00 97.94 152 GLY A CA 1
ATOM 1158 C C . GLY A 1 152 ? -8.899 6.988 -10.228 1.00 97.94 152 GLY A C 1
ATOM 1159 O O . GLY A 1 152 ? -7.972 7.789 -10.096 1.00 97.94 152 GLY A O 1
ATOM 1160 N N . GLU A 1 153 ? -9.760 6.705 -9.258 1.00 98.25 153 GLU A N 1
ATOM 1161 C CA . GLU A 1 153 ? -9.674 7.223 -7.897 1.00 98.25 153 GLU A CA 1
ATOM 1162 C C . GLU A 1 153 ? -9.736 6.055 -6.913 1.00 98.25 153 GLU A C 1
ATOM 1164 O O . GLU A 1 153 ? -10.428 5.066 -7.162 1.00 98.25 153 GLU A O 1
ATOM 1169 N N . GLU A 1 154 ? -9.029 6.169 -5.792 1.00 98.38 154 GLU A N 1
ATOM 1170 C CA . GLU A 1 154 ? -9.142 5.227 -4.677 1.00 98.38 154 GLU A CA 1
ATOM 1171 C C . GLU A 1 154 ? -9.183 6.002 -3.360 1.00 98.38 154 GLU A C 1
ATOM 1173 O O . GLU A 1 154 ? -8.374 6.902 -3.125 1.00 98.38 154 GLU A O 1
ATOM 1178 N N . GLU A 1 155 ? -10.146 5.663 -2.509 1.00 98.38 155 GLU A N 1
ATOM 1179 C CA . GLU A 1 155 ? -10.287 6.248 -1.176 1.00 98.38 155 GLU A CA 1
ATOM 1180 C C . GLU A 1 155 ? -9.507 5.432 -0.148 1.00 98.38 155 GLU A C 1
ATOM 1182 O O . GLU A 1 155 ? -9.454 4.203 -0.225 1.00 98.38 155 GLU A O 1
ATOM 1187 N N . PHE A 1 156 ? -8.961 6.103 0.859 1.00 98.50 156 PHE A N 1
ATOM 1188 C CA . PHE A 1 156 ? -8.205 5.463 1.927 1.00 98.50 156 PHE A CA 1
ATOM 1189 C C . PHE A 1 156 ? -8.435 6.170 3.266 1.00 98.50 156 PHE A C 1
ATOM 1191 O O . PHE A 1 156 ? -8.615 7.383 3.314 1.00 98.50 156 PHE A O 1
ATOM 1198 N N . ASP A 1 157 ? -8.361 5.415 4.360 1.00 98.38 157 ASP A N 1
ATOM 1199 C CA . ASP A 1 157 ? -8.198 5.961 5.714 1.00 98.38 157 ASP A CA 1
ATOM 1200 C C . ASP A 1 157 ? -6.715 5.987 6.116 1.00 98.38 157 ASP A C 1
ATOM 1202 O O . ASP A 1 157 ? -6.303 6.785 6.953 1.00 98.38 157 ASP A O 1
ATOM 1206 N N . PHE A 1 158 ? -5.904 5.124 5.494 1.00 98.44 158 PHE A N 1
ATOM 1207 C CA . PHE A 1 158 ? -4.453 5.061 5.648 1.00 98.44 158 PHE A CA 1
ATOM 1208 C C . PHE A 1 158 ? -3.786 4.713 4.322 1.00 98.44 158 PHE A C 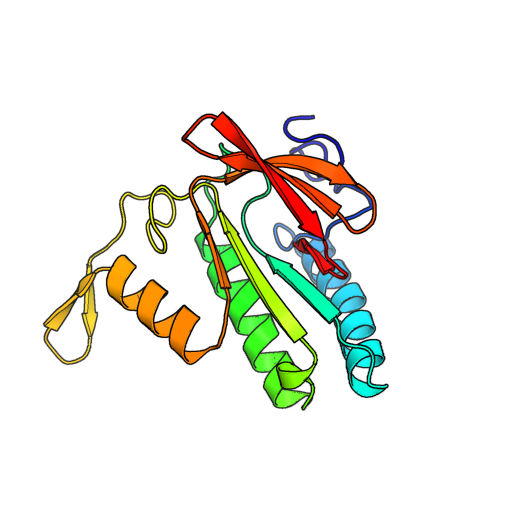1
ATOM 1210 O O . PHE A 1 158 ? -4.163 3.725 3.686 1.00 98.44 158 PHE A O 1
ATOM 1217 N N . ALA A 1 159 ? -2.771 5.491 3.940 1.00 97.94 159 ALA A N 1
ATOM 1218 C CA . ALA A 1 159 ? -2.001 5.253 2.728 1.00 97.94 159 ALA A CA 1
ATOM 1219 C C . ALA A 1 159 ? -0.484 5.346 2.947 1.00 97.94 159 ALA A C 1
ATOM 1221 O O . ALA A 1 159 ? -0.012 6.287 3.594 1.00 97.94 159 ALA A O 1
ATOM 1222 N N . MET A 1 160 ? 0.256 4.380 2.386 1.00 95.62 160 MET A N 1
ATOM 1223 C CA . MET A 1 160 ? 1.728 4.306 2.390 1.00 95.62 160 MET A CA 1
ATOM 1224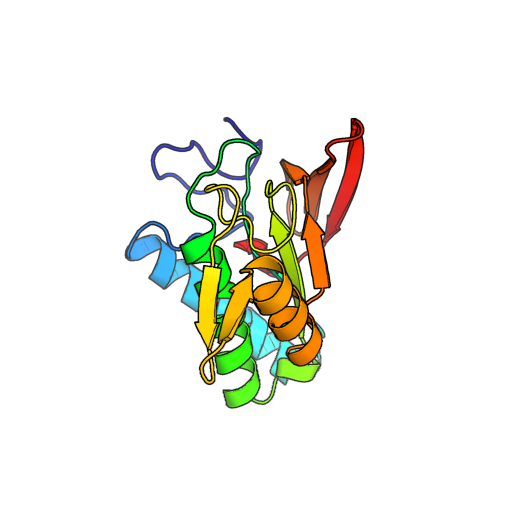 C C . MET A 1 160 ? 2.280 4.037 0.990 1.00 95.62 160 MET A C 1
ATOM 1226 O O . MET A 1 160 ? 1.872 3.019 0.385 1.00 95.62 160 MET A O 1
#

Sequence (160 aa):
DATEGLGNGKGELGKNTVSVCTADHAVHANLELQQIFDKAKKGERQKILVGTGHGMCTCQGAAFEYIFNIEHEARKAGVRDMLDIKWISNEAFLGDFGMGGLHMKVGGYAVSSKLFAESLYAERNVEWIIGAHVNKVEEGKIHYELLDGSMGEEEFDFAM

Radius of gyration: 15.59 Å; Cα contacts (8 Å, |Δi|>4): 294; chains: 1; bounding box: 30×46×39 Å

Nearest PDB structures (foldseek):
  3hyv-assembly1_A  TM=8.975E-01  e=1.980E-12  Aquifex aeol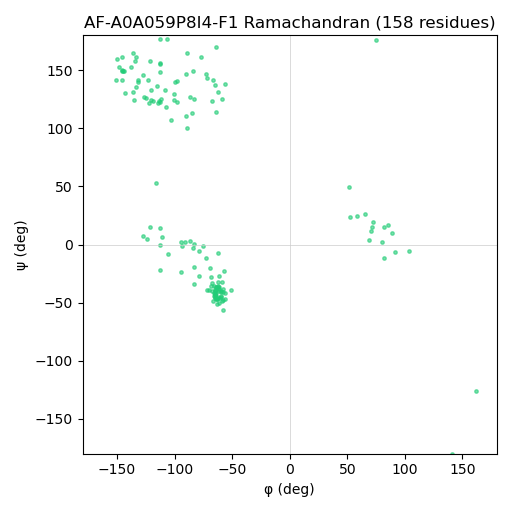icus
  3t31-assembly1_A-2  TM=8.688E-01  e=6.190E-10  Acidithiobacillus ferrooxidans ATCC 23270
  3szf-assembly1_A-2  TM=8.667E-01  e=2.561E-09  Acidithiobacillus ferrooxidans ATCC 23270
  6qkr-assembly1_A  TM=6.713E-01  e=3.104E-03  bacterium enrichment culture clone N47
  1lvl-assembly1_A-2  TM=6.519E-01  e=1.204E-02  Pseudomonas putida

Mean predicted aligned error: 3.35 Å

Secondary structure (DSSP, 8-state):
--SBTTB-SSSPBPSS----SSHHHHHHHHHHHHHHHHHHHTT--EEEEEE-SSTT---HHHHHHHHHHHHHHHHHTT-GGGEEEEEE---SSTT-TTTT--EEEETTEEEEHHHHHHHHHHHTT-EEE-SEEEEEEETTEEEEEETTS-EEEEE-SEE-

Solvent-accessible surface area (backbone atoms only — not comparable to full-atom values): 8543 Å² total; per-residue (Å²): 103,88,19,46,48,58,27,65,88,79,81,52,70,23,92,57,48,47,45,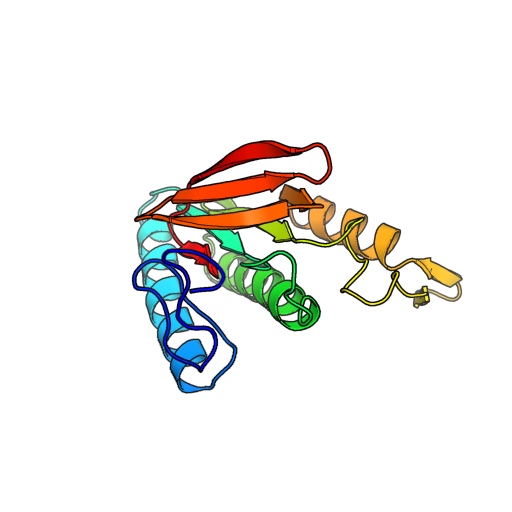68,91,43,73,70,36,37,55,51,35,48,58,56,48,51,54,53,52,55,40,23,71,73,70,42,71,41,32,36,38,33,42,39,67,33,65,82,65,70,65,47,62,62,34,58,52,46,52,51,49,50,52,50,52,27,50,76,70,72,32,42,94,33,48,52,42,34,38,36,25,45,30,89,46,65,42,22,57,78,66,86,38,50,75,42,81,55,99,90,39,83,41,47,29,39,64,51,39,54,50,51,30,59,77,66,66,39,49,78,44,62,25,24,25,30,52,38,42,47,86,48,32,38,33,29,37,34,81,87,69,50,75,49,74,51,71,29,77,42,39,64

pLDDT: mean 94.96, std 5.09, range [63.97, 98.69]

Foldseek 3Di:
DQAAQQADVPPGGGPAAADDPDPVSVVVQVVLLVVVLVCLVVVQQFEEEFADAFLPDQARVVRVVVLVVSLVVCVVSVRNVSYQAEYEYLAPAFQCSNPNWDWDQDPNDTDTSRVVRVVVCVVSVYHYHYNWGFRYDDHQKTWTAHPVRDIDMDGGSHYD